Protein AF-A0A7K2QHP0-F1 (afdb_monomer_lite)

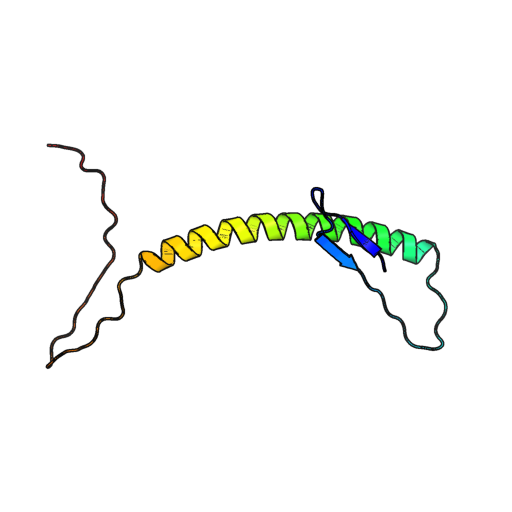Foldseek 3Di:
DEFQDEDVDTLGDDDDDDDPPDDDDDPVNVVVVNVVSPVVSHVSNVVVVVVVVVVVVVVVVVVQDDPDFDDDDPDDDDDHRDPDDDCPDD

pLDDT: mean 77.85, std 16.42, range [39.03, 96.62]

Radius of gyration: 26.05 Å; chains: 1; bounding box: 68×30×72 Å

Secondary structure (DSSP, 8-state):
-EEEE-SSSEEEEE-----TTSPPPPHHHHHHHHHHHHHHHHHHHHHHHHHHHHHHHHHHHHHTSPPPPPPBTTB---------------

Structure (mmCIF, N/CA/C/O backbone):
data_AF-A0A7K2QHP0-F1
#
_entry.id   AF-A0A7K2QHP0-F1
#
loop_
_atom_site.group_PDB
_atom_site.id
_atom_site.type_symbol
_atom_site.label_atom_id
_atom_site.label_alt_id
_atom_site.label_comp_id
_atom_site.label_asym_id
_atom_site.label_entity_id
_atom_site.label_seq_id
_atom_site.pdbx_PDB_ins_code
_atom_site.Cartn_x
_atom_site.Cartn_y
_atom_site.Cartn_z
_atom_site.occupancy
_atom_site.B_iso_or_equiv
_atom_site.auth_seq_id
_atom_site.auth_comp_id
_atom_site.auth_asym_id
_atom_site.auth_atom_id
_atom_site.pdbx_PDB_model_num
ATOM 1 N N . VAL A 1 1 ? -11.049 3.632 6.503 1.00 87.31 1 VAL A N 1
ATOM 2 C CA . VAL A 1 1 ? -10.049 3.802 5.420 1.00 87.31 1 VAL A CA 1
ATOM 3 C C . VAL A 1 1 ? -8.833 4.490 6.007 1.00 87.31 1 VAL A C 1
ATOM 5 O O . VAL A 1 1 ? -9.011 5.380 6.829 1.00 87.31 1 VAL A O 1
ATOM 8 N N . THR A 1 2 ? -7.627 4.066 5.638 1.00 92.12 2 THR A N 1
ATOM 9 C CA . THR A 1 2 ? -6.371 4.603 6.183 1.00 92.12 2 THR A CA 1
ATOM 10 C C . THR A 1 2 ? -5.448 4.982 5.026 1.00 92.12 2 THR A C 1
ATOM 12 O O . THR A 1 2 ? -5.268 4.161 4.129 1.00 92.12 2 THR A O 1
ATOM 15 N N . PRO A 1 3 ? -4.876 6.196 4.982 1.00 92.56 3 PRO A N 1
ATOM 16 C CA . PRO A 1 3 ? -3.988 6.585 3.889 1.00 92.56 3 PRO A CA 1
ATOM 17 C C . PRO A 1 3 ? -2.682 5.782 3.928 1.00 92.56 3 PRO A C 1
ATOM 19 O O . PRO A 1 3 ? -2.179 5.467 5.005 1.00 92.56 3 PRO A O 1
ATOM 22 N N . LEU A 1 4 ? -2.121 5.482 2.756 1.00 94.94 4 LEU A N 1
ATOM 23 C CA . LEU A 1 4 ? -0.769 4.944 2.606 1.00 94.94 4 LEU A CA 1
ATOM 24 C C . LEU A 1 4 ? 0.178 6.125 2.345 1.00 94.94 4 LEU A C 1
ATOM 26 O O . LEU A 1 4 ? 0.191 6.643 1.226 1.00 94.94 4 LEU A O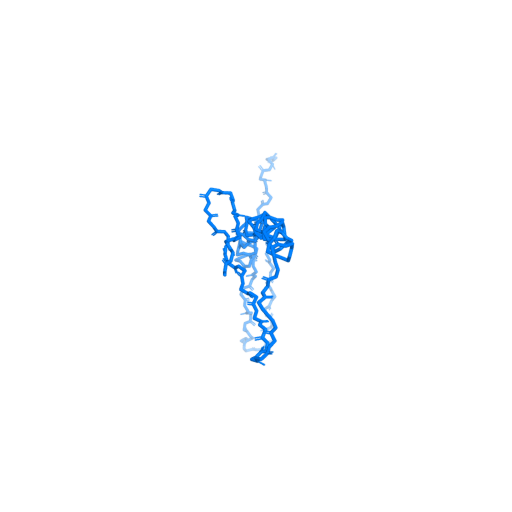 1
ATOM 30 N N . PRO A 1 5 ? 0.925 6.616 3.347 1.00 87.75 5 PRO A N 1
ATOM 31 C CA . PRO A 1 5 ? 1.787 7.776 3.163 1.00 87.75 5 PRO A CA 1
ATOM 32 C C . PRO A 1 5 ? 2.951 7.437 2.229 1.00 87.75 5 PRO A C 1
ATOM 34 O O . PRO A 1 5 ? 3.563 6.378 2.354 1.00 87.75 5 PRO A O 1
ATOM 37 N N . GLY A 1 6 ? 3.256 8.345 1.308 1.00 88.06 6 GLY A N 1
ATOM 38 C CA . GLY A 1 6 ? 4.443 8.275 0.465 1.00 88.06 6 GLY A CA 1
ATOM 39 C C . GLY A 1 6 ? 5.382 9.456 0.675 1.00 88.06 6 GLY A C 1
ATOM 40 O O . GLY A 1 6 ? 5.176 10.273 1.575 1.00 88.06 6 GLY A O 1
ATOM 41 N N . HIS A 1 7 ? 6.420 9.556 -0.160 1.00 78.31 7 HIS A N 1
ATOM 42 C CA . HIS A 1 7 ? 7.334 10.702 -0.169 1.00 78.31 7 HIS A CA 1
ATOM 43 C C . HIS A 1 7 ? 6.593 11.978 -0.621 1.00 78.31 7 HIS A C 1
ATOM 45 O O . HIS A 1 7 ? 6.569 12.313 -1.799 1.00 78.31 7 HIS A O 1
ATOM 51 N N . GLY A 1 8 ? 5.945 12.671 0.321 1.00 71.25 8 GLY A N 1
ATOM 52 C CA . GLY A 1 8 ? 5.276 13.966 0.122 1.00 71.25 8 GLY A CA 1
ATOM 53 C C . GLY A 1 8 ? 3.844 13.914 -0.430 1.00 71.25 8 GLY A C 1
ATOM 54 O O . GLY A 1 8 ? 3.116 14.894 -0.304 1.00 71.25 8 GLY A O 1
ATOM 55 N N . VAL A 1 9 ? 3.407 12.779 -0.983 1.00 74.75 9 VAL A N 1
ATOM 56 C CA . VAL A 1 9 ? 2.061 12.571 -1.558 1.00 74.75 9 VAL A CA 1
ATOM 57 C C . VAL A 1 9 ? 1.548 11.180 -1.148 1.00 74.75 9 VAL A C 1
ATOM 59 O O . VAL A 1 9 ? 2.371 10.275 -0.977 1.00 74.75 9 VAL A O 1
ATOM 62 N N . PRO A 1 10 ? 0.232 10.953 -0.956 1.00 79.81 10 PRO A N 1
ATOM 63 C CA . PRO A 1 10 ? -0.277 9.627 -0.612 1.00 79.81 10 PRO A CA 1
ATOM 64 C C . PRO A 1 10 ? 0.029 8.623 -1.729 1.00 79.81 10 PRO A C 1
ATOM 66 O O . PRO A 1 10 ? -0.384 8.815 -2.869 1.00 79.81 10 PRO A O 1
ATOM 69 N N . ALA A 1 11 ? 0.713 7.530 -1.391 1.00 88.06 11 ALA A N 1
ATOM 70 C CA . ALA A 1 11 ? 0.981 6.427 -2.313 1.00 88.06 11 ALA A CA 1
ATOM 71 C C . ALA A 1 11 ? -0.287 5.611 -2.632 1.00 88.06 11 ALA A C 1
ATOM 73 O O . ALA A 1 11 ? -0.310 4.844 -3.592 1.00 88.06 11 ALA A O 1
ATOM 74 N N . GLY A 1 12 ? -1.340 5.762 -1.821 1.00 91.00 12 GLY A N 1
ATOM 75 C CA . GLY A 1 12 ? -2.624 5.091 -1.993 1.00 91.00 12 GLY A CA 1
ATOM 76 C C . GLY A 1 12 ? -3.469 5.100 -0.718 1.00 91.00 12 GLY A C 1
ATOM 77 O O . GLY A 1 12 ? -3.289 5.943 0.165 1.00 91.00 12 GLY A O 1
ATOM 78 N N . ALA A 1 13 ? -4.381 4.133 -0.604 1.00 94.44 13 ALA A N 1
ATOM 79 C CA . ALA A 1 13 ? -5.238 3.948 0.563 1.00 94.44 13 ALA A CA 1
ATOM 80 C C . ALA A 1 13 ? -5.403 2.462 0.915 1.00 94.44 13 ALA A C 1
ATOM 82 O O . ALA A 1 13 ? -5.522 1.610 0.037 1.00 94.44 13 ALA A O 1
ATOM 83 N N . LEU A 1 14 ? -5.455 2.168 2.213 1.00 94.88 14 LEU A N 1
ATOM 84 C CA . LEU A 1 14 ? -5.793 0.870 2.783 1.00 94.88 14 LEU A CA 1
ATOM 85 C C . LEU A 1 14 ? -7.273 0.851 3.183 1.00 94.88 14 LEU A C 1
ATOM 87 O O . LEU A 1 14 ? -7.732 1.664 3.997 1.00 94.88 14 LEU A O 1
ATOM 91 N N . VAL A 1 15 ? -8.015 -0.109 2.636 1.00 94.88 15 VAL A N 1
ATOM 92 C CA . VAL A 1 15 ? -9.424 -0.351 2.963 1.00 94.88 15 VAL A CA 1
ATOM 93 C C . VAL A 1 15 ? -9.553 -1.760 3.529 1.00 94.88 15 VAL A C 1
ATOM 95 O O . VAL A 1 15 ? -9.299 -2.738 2.835 1.00 94.88 15 VAL A O 1
ATOM 98 N N . LEU A 1 16 ? -9.945 -1.852 4.799 1.00 93.62 16 LEU A N 1
ATOM 99 C CA . LEU A 1 16 ? -10.244 -3.114 5.467 1.00 93.62 16 LEU A CA 1
ATOM 100 C C . LEU A 1 16 ? -11.758 -3.305 5.504 1.00 93.62 16 LEU A C 1
ATOM 102 O O . LEU A 1 16 ? -12.495 -2.396 5.886 1.00 93.62 16 LEU A O 1
ATOM 106 N N . LEU A 1 17 ? -12.211 -4.487 5.100 1.00 93.88 17 LEU A N 1
ATOM 107 C CA . LEU A 1 17 ? -13.621 -4.855 5.049 1.00 93.88 17 LEU A CA 1
ATOM 108 C C . LEU A 1 17 ? -13.846 -6.055 5.965 1.00 93.88 17 LEU A C 1
ATOM 110 O O . LEU A 1 17 ? -13.032 -6.979 5.990 1.00 93.88 17 LEU A O 1
ATOM 114 N N . ARG A 1 18 ? -14.967 -6.068 6.688 1.00 92.06 18 ARG A N 1
ATOM 115 C CA . ARG A 1 18 ? -15.428 -7.252 7.421 1.00 92.06 18 ARG A CA 1
ATOM 116 C C . ARG A 1 18 ? -16.860 -7.589 7.034 1.00 92.06 18 ARG A C 1
ATOM 118 O O . ARG A 1 18 ? -17.605 -6.746 6.542 1.00 92.06 18 ARG A O 1
ATOM 125 N N . ARG A 1 19 ? -17.236 -8.842 7.276 1.00 94.69 19 ARG A N 1
ATOM 126 C CA . ARG A 1 19 ? -18.590 -9.346 7.032 1.00 94.69 19 ARG A CA 1
ATOM 127 C C . ARG A 1 19 ? -19.617 -8.616 7.902 1.00 94.69 19 ARG A C 1
ATOM 129 O O . ARG A 1 19 ? -19.340 -8.288 9.053 1.00 94.69 19 ARG A O 1
ATOM 136 N N . THR A 1 20 ? -20.818 -8.432 7.373 1.00 90.12 20 THR A N 1
ATOM 137 C CA . THR A 1 20 ? -21.979 -7.950 8.126 1.00 90.12 20 THR A CA 1
ATOM 138 C C . THR A 1 20 ? -22.243 -8.797 9.377 1.00 90.12 20 THR A C 1
ATOM 140 O O . THR A 1 20 ? -22.086 -10.017 9.358 1.00 90.12 20 THR A O 1
ATOM 143 N N . GLY A 1 21 ? -22.618 -8.136 10.478 1.00 89.56 21 GLY A N 1
ATOM 144 C CA . GLY A 1 21 ? -22.905 -8.769 11.776 1.00 89.56 21 GLY A CA 1
ATOM 145 C C . GLY A 1 21 ? -21.684 -9.029 12.662 1.00 89.56 21 GLY A C 1
ATOM 146 O O . GLY A 1 21 ? -21.824 -9.496 13.787 1.00 89.56 21 GLY A O 1
ATOM 147 N N . ALA A 1 22 ? -20.486 -8.720 12.180 1.00 91.69 22 ALA A N 1
ATOM 148 C CA . ALA A 1 22 ? -19.264 -8.883 12.944 1.00 91.69 22 ALA A CA 1
ATOM 149 C C . ALA A 1 22 ? -18.865 -7.542 13.612 1.00 91.69 22 ALA A C 1
ATOM 151 O O . ALA A 1 22 ? -19.211 -6.479 13.100 1.00 91.69 22 ALA A O 1
ATOM 152 N N . ALA A 1 23 ? -18.199 -7.594 14.776 1.00 91.44 23 ALA A N 1
ATOM 153 C CA . ALA A 1 23 ? -17.969 -6.430 15.651 1.00 91.44 23 ALA A CA 1
ATOM 154 C C . ALA A 1 23 ? -17.264 -5.237 14.960 1.00 91.44 23 ALA A C 1
ATOM 156 O O . ALA A 1 23 ? -16.658 -5.384 13.905 1.00 91.44 23 ALA A O 1
ATOM 157 N N . ALA A 1 24 ? -17.288 -4.036 15.535 1.00 91.56 24 ALA A N 1
ATOM 158 C CA . ALA A 1 24 ? -16.442 -2.954 15.016 1.00 91.56 24 ALA A CA 1
ATOM 159 C C . ALA A 1 24 ? -14.947 -3.324 15.124 1.00 91.56 24 ALA A C 1
ATOM 161 O O . ALA A 1 24 ? -14.583 -4.208 15.904 1.00 91.56 24 ALA A O 1
ATOM 162 N N . PHE A 1 25 ? -14.092 -2.670 14.331 1.00 93.44 25 PHE A N 1
ATOM 163 C CA . PHE A 1 25 ? -12.653 -2.746 14.578 1.00 93.44 25 PHE A CA 1
ATOM 164 C C . PHE A 1 25 ? -12.353 -2.137 15.944 1.00 93.44 25 PHE A C 1
ATOM 166 O O . PHE A 1 25 ? -12.916 -1.113 16.328 1.00 93.44 25 PHE A O 1
ATOM 173 N N . THR A 1 26 ? -11.488 -2.807 16.684 1.00 96.00 26 THR A N 1
ATOM 174 C CA . THR A 1 26 ? -10.982 -2.318 17.959 1.00 96.00 26 THR A CA 1
ATOM 175 C C . THR A 1 26 ? -9.925 -1.245 17.724 1.00 96.00 26 THR A C 1
ATOM 177 O O . THR A 1 26 ? -9.254 -1.221 16.691 1.00 96.00 26 THR A O 1
ATOM 180 N N . GLU A 1 27 ? -9.709 -0.385 18.716 1.00 94.88 27 GLU A N 1
ATOM 181 C CA . GLU A 1 27 ? -8.672 0.649 18.648 1.00 94.88 27 GLU A CA 1
ATOM 182 C C . GLU A 1 27 ? -7.277 0.054 18.375 1.00 94.88 27 GLU A C 1
ATOM 184 O O . GLU A 1 27 ? -6.506 0.598 17.583 1.00 94.88 27 GLU A O 1
ATOM 189 N N . GLY A 1 28 ? -6.975 -1.111 18.959 1.00 96.62 28 GLY A N 1
ATOM 190 C CA . GLY A 1 28 ? -5.722 -1.830 18.720 1.00 96.62 28 GLY A CA 1
ATOM 191 C C . GLY A 1 28 ? -5.559 -2.293 17.268 1.00 96.62 28 GLY A C 1
ATOM 192 O O . GLY A 1 28 ? -4.483 -2.136 16.688 1.00 96.62 28 GLY A O 1
ATOM 193 N N . GLU A 1 29 ? -6.625 -2.806 16.649 1.00 95.81 29 GLU A N 1
ATOM 194 C CA . GLU A 1 29 ? -6.617 -3.175 15.227 1.00 95.81 29 GLU A CA 1
ATOM 195 C C . GLU A 1 29 ? -6.443 -1.948 14.328 1.00 95.81 29 GLU A C 1
ATOM 197 O O . GLU A 1 29 ? -5.728 -2.012 13.329 1.00 95.81 29 GLU A O 1
ATOM 202 N N . GLU A 1 30 ? -7.032 -0.809 14.691 1.00 94.88 30 GLU A N 1
ATOM 203 C CA . GLU A 1 30 ? -6.829 0.429 13.942 1.00 94.88 30 GLU A CA 1
ATOM 204 C C . GLU A 1 30 ? -5.395 0.958 14.055 1.00 94.88 30 GLU A C 1
ATOM 206 O O . GLU A 1 30 ? -4.824 1.411 13.059 1.00 94.88 30 GLU A O 1
ATOM 211 N N . VAL A 1 31 ? -4.783 0.889 15.244 1.00 96.06 31 VAL A N 1
ATOM 212 C CA . VAL A 1 31 ? -3.361 1.226 15.437 1.00 96.06 31 VAL A CA 1
ATOM 213 C C . VAL A 1 31 ? -2.490 0.326 14.566 1.00 96.06 31 VAL A C 1
ATOM 215 O O . VAL A 1 31 ? -1.610 0.816 13.855 1.00 96.06 31 VAL A O 1
ATOM 218 N N . PHE A 1 32 ? -2.764 -0.978 14.565 1.00 95.81 32 PHE A N 1
ATOM 219 C CA . PHE A 1 32 ? -2.047 -1.926 13.724 1.00 95.81 32 PHE A CA 1
ATOM 220 C C . PHE A 1 32 ? -2.217 -1.609 12.232 1.00 95.81 32 PHE A C 1
ATOM 222 O O . PHE A 1 32 ? -1.231 -1.557 11.496 1.00 95.81 32 PHE A O 1
ATOM 229 N N . ALA A 1 33 ? -3.441 -1.316 11.786 1.00 96.38 33 ALA A N 1
ATOM 230 C CA . ALA A 1 33 ? -3.724 -0.930 10.408 1.00 96.38 33 ALA A CA 1
ATOM 231 C C . ALA A 1 33 ? -2.966 0.342 9.998 1.00 96.38 33 ALA A C 1
ATOM 233 O O . ALA A 1 33 ? -2.444 0.409 8.885 1.00 96.38 33 ALA A O 1
ATOM 234 N N . ARG A 1 34 ? -2.834 1.329 10.896 1.00 95.31 34 ARG A N 1
ATOM 235 C CA . ARG A 1 34 ? -2.028 2.541 10.666 1.00 95.31 34 ARG A CA 1
ATOM 236 C C . ARG A 1 34 ? -0.536 2.235 10.529 1.00 95.31 34 ARG A C 1
ATOM 238 O O . ARG A 1 34 ? 0.102 2.753 9.616 1.00 95.31 34 ARG A O 1
ATOM 245 N N . LEU A 1 35 ? 0.015 1.371 11.381 1.00 96.12 35 LEU A N 1
ATOM 246 C CA . LEU A 1 35 ? 1.419 0.947 11.287 1.00 96.12 35 LEU A CA 1
ATOM 247 C C . LEU A 1 35 ? 1.690 0.177 9.991 1.00 96.12 35 LEU A C 1
ATOM 249 O O . LEU A 1 35 ? 2.686 0.421 9.305 1.00 96.12 35 LEU A O 1
ATOM 253 N N . PHE A 1 36 ? 0.782 -0.728 9.629 1.00 96.50 36 PHE A N 1
ATOM 254 C CA . PHE A 1 36 ? 0.850 -1.465 8.375 1.00 96.50 36 PHE A CA 1
ATOM 255 C C . PHE A 1 36 ? 0.782 -0.524 7.166 1.00 96.50 36 PHE A C 1
ATOM 257 O O . PHE A 1 36 ? 1.598 -0.637 6.248 1.00 96.50 36 PHE A O 1
ATOM 264 N N . ALA A 1 37 ? -0.149 0.433 7.185 1.00 95.88 37 ALA A N 1
ATOM 265 C CA . ALA A 1 37 ? -0.309 1.440 6.146 1.00 95.88 37 ALA A CA 1
ATOM 266 C C . ALA A 1 37 ? 0.957 2.290 5.967 1.00 95.88 37 ALA A C 1
ATOM 268 O O . ALA A 1 37 ? 1.407 2.484 4.839 1.00 95.88 37 ALA A O 1
ATOM 269 N N . ALA A 1 38 ? 1.579 2.729 7.065 1.00 94.44 38 ALA A N 1
ATOM 270 C CA . ALA A 1 38 ? 2.815 3.505 7.029 1.00 94.44 38 ALA A CA 1
ATOM 271 C C . ALA A 1 38 ? 3.965 2.744 6.350 1.00 94.44 38 ALA A C 1
ATOM 273 O O . ALA A 1 38 ? 4.624 3.280 5.459 1.00 94.44 38 ALA A O 1
ATOM 274 N N . ARG A 1 39 ? 4.179 1.472 6.717 1.00 95.25 39 ARG A N 1
ATOM 275 C CA . ARG A 1 39 ? 5.243 0.655 6.108 1.00 95.25 39 ARG A CA 1
ATOM 276 C C . ARG A 1 39 ? 4.963 0.329 4.645 1.00 95.25 39 ARG A C 1
ATOM 278 O O . ARG A 1 39 ? 5.871 0.385 3.819 1.00 95.25 39 ARG A O 1
ATOM 285 N N . SER A 1 40 ? 3.710 0.015 4.326 1.00 95.69 40 SER A N 1
ATOM 286 C CA . SER A 1 40 ? 3.300 -0.316 2.960 1.00 95.69 40 SER A CA 1
ATOM 287 C C . SER A 1 40 ? 3.410 0.895 2.037 1.00 95.69 40 SER A C 1
ATOM 289 O O . SER A 1 40 ? 3.934 0.772 0.936 1.00 95.69 40 SER A O 1
ATOM 291 N N . GLY A 1 41 ? 2.994 2.080 2.494 1.00 93.88 41 GLY A N 1
ATOM 292 C CA . GLY A 1 41 ? 3.104 3.318 1.723 1.00 93.88 41 GLY A CA 1
ATOM 293 C C . GLY A 1 41 ? 4.551 3.694 1.390 1.00 93.88 41 GLY A C 1
ATOM 294 O O . GLY A 1 41 ? 4.845 4.032 0.240 1.00 93.88 41 GLY A O 1
ATOM 295 N N . ALA A 1 42 ? 5.475 3.535 2.344 1.00 92.75 42 ALA A N 1
ATOM 296 C CA . ALA A 1 42 ? 6.904 3.739 2.104 1.00 92.75 42 ALA A CA 1
ATOM 297 C C . ALA A 1 42 ? 7.452 2.771 1.039 1.00 92.75 42 ALA A C 1
ATOM 299 O O . ALA A 1 42 ? 8.101 3.199 0.084 1.00 92.75 42 ALA A O 1
ATOM 300 N N . ALA A 1 43 ? 7.132 1.477 1.153 1.00 93.12 43 ALA A N 1
ATOM 301 C CA . ALA A 1 43 ? 7.558 0.464 0.189 1.00 93.12 43 ALA A CA 1
ATOM 302 C C . ALA A 1 43 ? 6.970 0.699 -1.214 1.00 93.12 43 ALA A C 1
ATOM 304 O O . ALA A 1 43 ? 7.694 0.625 -2.203 1.00 93.12 43 ALA A O 1
ATOM 305 N N . MET A 1 44 ? 5.679 1.035 -1.311 1.00 92.88 44 MET A N 1
ATOM 306 C CA . MET A 1 44 ? 5.020 1.339 -2.586 1.00 92.88 44 MET A CA 1
ATOM 307 C C . MET A 1 44 ? 5.596 2.591 -3.251 1.00 92.88 44 MET A C 1
ATOM 309 O O . MET A 1 44 ? 5.767 2.610 -4.467 1.00 92.88 44 MET A O 1
ATOM 313 N N . SER A 1 45 ? 5.934 3.616 -2.466 1.00 90.38 45 SER A N 1
ATOM 314 C CA . SER A 1 45 ? 6.568 4.833 -2.988 1.00 90.38 45 SER A CA 1
ATOM 315 C C . SER A 1 45 ? 7.937 4.539 -3.592 1.00 90.38 45 SER A C 1
ATOM 317 O O . SER A 1 45 ? 8.224 4.982 -4.702 1.00 90.38 45 SER A O 1
ATOM 319 N N . ALA A 1 46 ? 8.760 3.750 -2.893 1.00 88.62 46 ALA A N 1
ATOM 320 C CA . ALA A 1 46 ? 10.056 3.318 -3.404 1.00 88.62 46 ALA A CA 1
ATOM 321 C C . ALA A 1 46 ? 9.902 2.451 -4.663 1.00 88.62 46 ALA A C 1
ATOM 323 O O . ALA A 1 46 ? 10.561 2.700 -5.668 1.00 88.62 46 ALA A O 1
ATOM 324 N N . ALA A 1 47 ? 8.987 1.477 -4.645 1.00 89.06 47 ALA A N 1
ATOM 325 C CA . ALA A 1 47 ? 8.716 0.621 -5.796 1.00 89.06 47 ALA A CA 1
ATOM 326 C C . ALA A 1 47 ? 8.286 1.429 -7.028 1.00 89.06 47 ALA A C 1
ATOM 328 O O . ALA A 1 47 ? 8.754 1.154 -8.129 1.00 89.06 47 ALA A O 1
ATOM 329 N N . ARG A 1 48 ? 7.444 2.454 -6.849 1.00 86.50 48 ARG A N 1
ATOM 330 C CA . ARG A 1 48 ? 7.041 3.341 -7.942 1.00 86.50 48 ARG A CA 1
ATOM 331 C C . ARG A 1 48 ? 8.219 4.134 -8.509 1.00 86.50 48 ARG A C 1
ATOM 333 O O . ARG A 1 48 ? 8.360 4.179 -9.726 1.00 86.50 48 ARG A O 1
ATOM 340 N N . LEU A 1 49 ? 9.073 4.697 -7.653 1.00 85.69 49 LEU A N 1
ATOM 341 C CA . LEU A 1 49 ? 10.278 5.410 -8.088 1.00 85.69 49 LEU A CA 1
ATOM 342 C C . LEU A 1 49 ? 11.186 4.508 -8.940 1.00 85.69 49 LEU A C 1
ATOM 344 O O . LEU A 1 49 ? 11.626 4.907 -10.016 1.00 85.69 49 LEU A O 1
ATOM 348 N N . TYR A 1 50 ? 11.425 3.273 -8.490 1.00 81.12 50 TYR A N 1
ATOM 349 C CA . TYR A 1 50 ? 12.243 2.317 -9.237 1.00 81.12 50 TYR A CA 1
ATOM 350 C C . TYR A 1 50 ? 11.570 1.827 -10.524 1.00 81.12 50 TYR A C 1
ATOM 352 O O . TYR A 1 50 ? 12.251 1.635 -11.528 1.00 81.12 50 TYR A O 1
ATOM 360 N N . ALA A 1 51 ? 10.247 1.649 -10.532 1.00 82.56 51 ALA A N 1
ATOM 361 C CA . ALA A 1 51 ? 9.508 1.276 -11.737 1.00 82.56 51 ALA A CA 1
ATOM 362 C C . ALA A 1 51 ? 9.578 2.374 -12.813 1.00 82.56 51 ALA A C 1
ATOM 364 O O . ALA A 1 51 ? 9.778 2.070 -13.988 1.00 82.56 51 ALA A O 1
ATOM 365 N N . GLU A 1 52 ? 9.477 3.646 -12.415 1.00 77.31 52 GLU A N 1
ATOM 366 C CA . GLU A 1 52 ? 9.657 4.781 -13.327 1.00 77.31 52 GLU A CA 1
ATOM 367 C C . GLU A 1 52 ? 11.075 4.778 -13.928 1.00 77.31 52 GLU A C 1
ATOM 369 O O . GLU A 1 52 ? 11.214 4.876 -15.149 1.00 77.31 52 GLU A O 1
ATOM 374 N N . GLN A 1 53 ? 12.115 4.538 -13.115 1.00 70.44 53 GLN A N 1
ATOM 375 C CA . GLN A 1 53 ? 13.499 4.395 -13.595 1.00 70.44 53 GLN A CA 1
ATOM 376 C C . GLN A 1 53 ? 13.690 3.208 -14.554 1.00 70.44 53 GLN A C 1
ATOM 378 O O . GLN A 1 53 ? 14.372 3.339 -15.569 1.00 70.44 53 GLN A O 1
ATOM 383 N N . ALA A 1 54 ? 13.089 2.054 -14.258 1.00 68.75 54 ALA A N 1
ATOM 384 C CA . ALA A 1 54 ? 13.219 0.855 -15.083 1.00 68.75 54 ALA A CA 1
ATOM 385 C C . ALA A 1 54 ? 12.544 1.006 -16.459 1.00 68.75 54 ALA A C 1
ATOM 387 O O . ALA A 1 54 ? 13.095 0.546 -17.460 1.00 68.75 54 ALA A O 1
ATOM 388 N N . SER A 1 55 ? 11.398 1.698 -16.530 1.00 64.69 55 SER A N 1
ATOM 389 C CA . SER A 1 55 ? 10.655 1.874 -17.790 1.00 64.69 55 SER A CA 1
ATOM 390 C C . SER A 1 55 ? 11.428 2.670 -18.850 1.00 64.69 55 SER A C 1
ATOM 392 O O . SER A 1 55 ? 11.282 2.421 -20.050 1.00 64.69 55 SER A O 1
ATOM 394 N N . ILE A 1 56 ? 12.295 3.592 -18.415 1.00 61.62 56 ILE A N 1
ATOM 395 C CA . ILE A 1 56 ? 13.145 4.390 -19.306 1.00 61.62 56 ILE A CA 1
ATOM 396 C C . ILE A 1 56 ? 14.162 3.477 -19.994 1.00 61.62 56 ILE A C 1
ATOM 398 O O . ILE A 1 56 ? 14.277 3.484 -21.217 1.00 61.62 56 ILE A O 1
ATOM 402 N N . THR A 1 57 ? 14.856 2.641 -19.223 1.00 59.81 57 THR A N 1
ATOM 403 C CA . THR A 1 57 ? 15.869 1.718 -19.749 1.00 59.81 57 THR A CA 1
ATOM 404 C C . THR A 1 57 ? 15.262 0.678 -20.687 1.00 59.81 57 THR A C 1
ATOM 406 O O . THR A 1 57 ? 15.843 0.388 -21.729 1.00 59.81 57 THR A O 1
ATOM 409 N N . GLU A 1 58 ? 14.087 0.134 -20.359 1.00 61.84 58 GLU A N 1
ATOM 410 C CA . GLU A 1 58 ? 13.405 -0.841 -21.218 1.00 61.84 58 GLU A CA 1
ATOM 411 C C 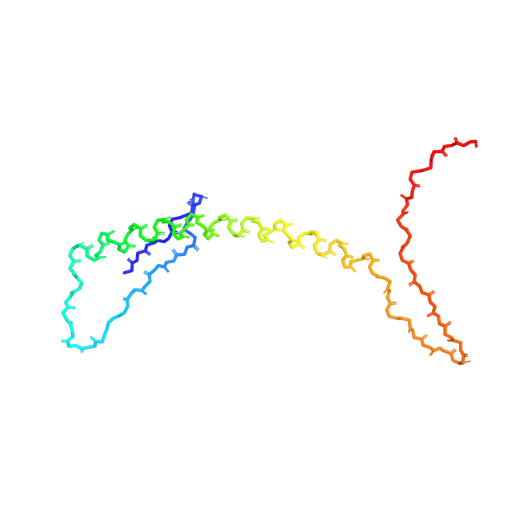. GLU A 1 58 ? 12.983 -0.229 -22.561 1.00 61.84 58 GLU A C 1
ATOM 413 O O . GLU A 1 58 ? 13.213 -0.830 -23.612 1.00 61.84 58 GLU A O 1
ATOM 418 N N . THR A 1 59 ? 12.430 0.988 -22.542 1.00 62.81 59 THR A N 1
ATOM 419 C CA . THR A 1 59 ? 12.052 1.709 -23.767 1.00 62.81 59 THR A CA 1
ATOM 420 C C . THR A 1 59 ? 13.276 1.977 -24.641 1.00 62.81 59 THR A C 1
ATOM 422 O O . THR A 1 59 ? 13.269 1.631 -25.821 1.00 62.81 59 THR A O 1
ATOM 425 N N . LEU A 1 60 ? 14.355 2.497 -24.046 1.00 61.97 60 LEU A N 1
ATOM 426 C CA . LEU A 1 60 ? 15.607 2.770 -24.754 1.00 61.97 60 LEU A CA 1
ATOM 427 C C . LEU A 1 60 ? 16.211 1.499 -25.361 1.00 61.97 60 LEU A C 1
ATOM 429 O O . LEU A 1 60 ? 16.643 1.516 -26.504 1.00 61.97 60 LEU A O 1
ATOM 433 N N . MET A 1 61 ? 16.210 0.380 -24.635 1.00 64.12 61 MET A N 1
ATOM 434 C CA . MET A 1 61 ? 16.736 -0.898 -25.129 1.00 64.12 61 MET A CA 1
ATOM 435 C C . MET A 1 61 ? 15.897 -1.477 -26.271 1.00 64.12 61 MET A C 1
ATOM 437 O O . MET A 1 61 ? 16.442 -2.085 -27.192 1.00 64.12 61 MET A O 1
ATOM 441 N N . ARG A 1 62 ? 14.573 -1.295 -26.228 1.00 61.09 62 ARG A N 1
ATOM 442 C CA . ARG A 1 62 ? 13.661 -1.805 -27.255 1.00 61.09 62 ARG A CA 1
ATOM 443 C C . ARG A 1 62 ? 13.831 -1.088 -28.593 1.00 61.09 62 ARG A C 1
ATOM 445 O O . ARG A 1 62 ? 13.692 -1.731 -29.628 1.00 61.09 62 ARG A O 1
ATOM 452 N N . GLU A 1 63 ? 14.170 0.199 -28.583 1.00 60.22 63 GLU A N 1
ATOM 453 C CA . GLU A 1 63 ? 14.489 0.960 -29.801 1.00 60.22 63 GLU A CA 1
ATOM 454 C C . GLU A 1 63 ? 15.795 0.512 -30.470 1.00 60.22 63 GLU A C 1
ATOM 456 O O . GLU A 1 63 ? 15.987 0.739 -31.663 1.00 60.22 63 GLU A O 1
ATOM 461 N N . LEU A 1 64 ? 16.677 -0.173 -29.736 1.00 60.91 64 LEU A N 1
ATOM 462 C CA . LEU A 1 64 ? 17.907 -0.740 -30.291 1.00 60.91 64 LEU A CA 1
ATOM 463 C C . LEU A 1 64 ? 17.671 -2.091 -30.976 1.00 60.91 64 LEU A C 1
ATOM 465 O O . LEU A 1 64 ? 18.592 -2.623 -31.587 1.00 60.91 64 LEU A O 1
ATOM 469 N 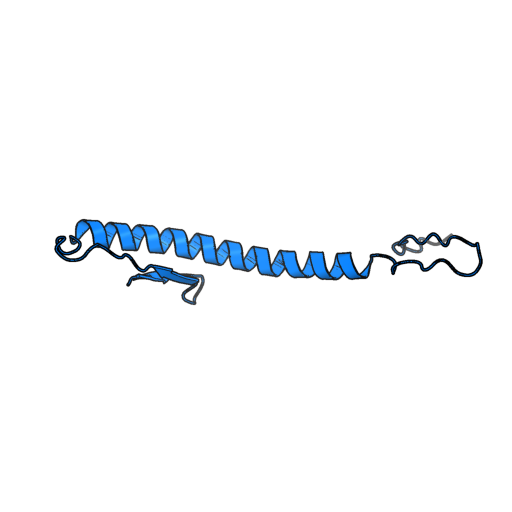N . LEU A 1 65 ? 16.475 -2.682 -30.882 1.00 63.72 65 LEU A N 1
ATOM 470 C CA . LEU A 1 65 ? 16.203 -3.965 -31.525 1.00 63.72 65 LEU A CA 1
ATOM 471 C C . LEU A 1 65 ? 15.984 -3.773 -33.036 1.00 63.72 65 LEU A C 1
ATOM 473 O O . LEU A 1 65 ? 15.160 -2.946 -33.435 1.00 63.72 65 LEU A O 1
ATOM 477 N N . PRO A 1 66 ? 16.681 -4.542 -33.897 1.00 63.53 66 PRO A N 1
ATOM 478 C CA . PRO A 1 66 ? 16.475 -4.457 -35.334 1.00 63.53 66 PRO A CA 1
ATOM 479 C C . PRO A 1 66 ? 15.023 -4.821 -35.698 1.00 63.53 66 PRO A C 1
ATOM 481 O O . PRO A 1 66 ? 14.446 -5.730 -35.090 1.00 63.53 66 PRO A O 1
ATOM 484 N N . PRO A 1 67 ? 14.411 -4.127 -36.677 1.00 65.00 67 PRO A N 1
ATOM 485 C CA . PRO A 1 67 ? 13.042 -4.403 -37.098 1.00 65.00 67 PRO A CA 1
ATOM 486 C C . PRO A 1 67 ? 12.900 -5.834 -37.628 1.00 65.00 67 PRO A C 1
ATOM 488 O O . PRO A 1 67 ? 13.859 -6.422 -38.131 1.00 65.00 67 PRO A O 1
ATOM 491 N N . ALA A 1 68 ? 11.684 -6.383 -37.551 1.00 65.81 68 ALA A N 1
ATOM 492 C CA . ALA A 1 68 ? 11.385 -7.708 -38.085 1.00 65.81 68 ALA A CA 1
ATOM 493 C C . ALA A 1 68 ? 11.701 -7.761 -39.591 1.00 65.81 68 ALA A C 1
ATOM 495 O O . ALA A 1 68 ? 11.125 -7.026 -40.401 1.00 65.81 68 ALA A O 1
ATOM 496 N N . LEU A 1 69 ? 12.642 -8.627 -39.955 1.00 60.59 69 LEU A N 1
ATOM 497 C CA . LEU A 1 69 ? 13.116 -8.776 -41.323 1.00 60.59 69 LEU A CA 1
ATOM 498 C C . LEU A 1 69 ? 12.120 -9.630 -42.106 1.00 60.59 69 LEU A C 1
ATOM 500 O O . LEU A 1 69 ? 11.836 -10.769 -41.744 1.00 60.59 69 LEU A O 1
ATOM 504 N N . HIS A 1 70 ? 11.564 -9.057 -43.170 1.00 61.75 70 HIS A N 1
ATOM 505 C CA . HIS A 1 70 ? 10.629 -9.752 -44.047 1.00 61.75 70 HIS A CA 1
ATOM 506 C C . HIS A 1 70 ? 11.418 -10.473 -45.143 1.00 61.75 70 HIS A C 1
ATOM 508 O O . HIS A 1 70 ? 12.302 -9.876 -45.757 1.00 61.75 70 HIS A O 1
ATOM 514 N N . GLN A 1 71 ? 11.100 -11.742 -45.410 1.00 57.53 71 GLN A N 1
ATOM 515 C CA . GLN A 1 71 ? 11.680 -12.454 -46.549 1.00 57.53 71 GLN A CA 1
ATOM 516 C C . GLN A 1 71 ? 11.067 -11.933 -47.853 1.00 57.53 71 GLN A C 1
ATOM 518 O O . GLN A 1 71 ? 9.844 -11.896 -47.999 1.00 57.53 71 GLN A O 1
ATOM 523 N N . VAL A 1 72 ? 11.911 -11.561 -48.815 1.00 60.69 72 VAL A N 1
ATOM 524 C CA . VAL A 1 72 ? 11.486 -11.174 -50.166 1.00 60.69 72 VAL A CA 1
ATOM 525 C C . VAL A 1 72 ? 12.176 -12.103 -51.161 1.00 60.69 72 VAL A C 1
ATOM 527 O O . VAL A 1 72 ? 13.397 -12.220 -51.164 1.00 60.69 72 VAL A O 1
ATOM 530 N N . ALA A 1 73 ? 11.382 -12.781 -51.995 1.00 61.84 73 ALA A N 1
ATOM 531 C CA . ALA A 1 73 ? 11.837 -13.531 -53.172 1.00 61.84 73 ALA A CA 1
ATOM 532 C C . ALA A 1 73 ? 12.999 -14.534 -52.945 1.00 61.84 73 ALA A C 1
ATOM 534 O O . ALA A 1 73 ? 13.904 -14.628 -53.770 1.00 61.84 73 ALA A O 1
ATOM 535 N N . GLY A 1 74 ? 12.965 -15.308 -51.853 1.00 62.66 74 GLY A N 1
ATOM 536 C CA . GLY A 1 74 ? 13.921 -16.402 -51.606 1.00 62.66 74 GLY A CA 1
ATOM 537 C C . GLY A 1 74 ? 15.247 -15.993 -50.953 1.00 62.66 74 GLY A C 1
ATOM 538 O O . GLY A 1 74 ? 16.159 -16.814 -50.894 1.00 62.66 74 GLY A O 1
ATOM 539 N N . VAL A 1 75 ? 15.359 -14.755 -50.457 1.00 58.69 75 VAL A N 1
AT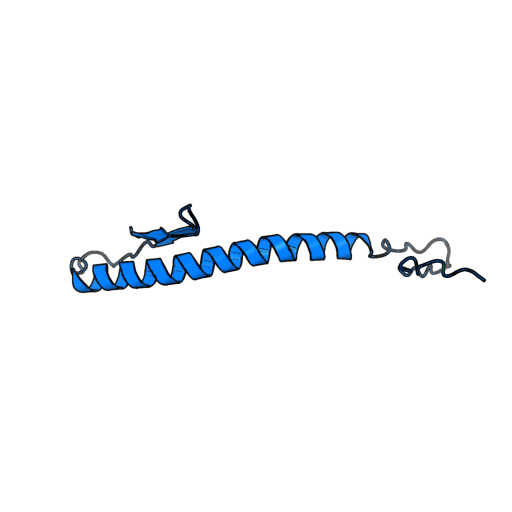OM 540 C CA . VAL A 1 75 ? 16.522 -14.264 -49.701 1.00 58.69 75 VAL A CA 1
ATOM 541 C C . VAL A 1 75 ? 16.125 -14.000 -48.243 1.00 58.69 75 VAL A C 1
ATOM 543 O O . VAL A 1 75 ? 15.172 -13.264 -47.973 1.00 58.69 75 VAL A O 1
ATOM 546 N N . GLU A 1 76 ? 16.860 -14.595 -47.299 1.00 58.53 76 GLU A N 1
ATOM 547 C CA . GLU A 1 76 ? 16.761 -14.294 -45.866 1.00 58.53 76 GLU A CA 1
ATOM 548 C C . GLU A 1 76 ? 17.652 -13.102 -45.509 1.00 58.53 76 GLU A C 1
ATOM 550 O O . GLU A 1 76 ? 18.843 -13.076 -45.819 1.00 58.53 76 GLU A O 1
ATOM 555 N N . TYR A 1 77 ? 17.072 -12.113 -44.830 1.00 63.84 77 TYR A N 1
ATOM 556 C CA . TYR A 1 77 ? 17.8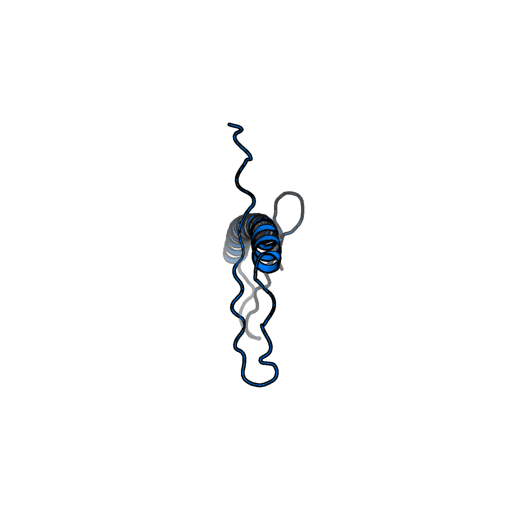17 -10.993 -44.267 1.00 63.84 77 TYR A CA 1
ATOM 557 C C . TYR A 1 77 ? 18.124 -11.275 -42.792 1.00 63.84 77 TYR A C 1
ATOM 559 O O . TYR A 1 77 ? 17.237 -11.683 -42.043 1.00 63.84 77 TYR A O 1
ATOM 567 N N . ALA A 1 78 ? 19.360 -11.002 -42.365 1.00 67.88 78 ALA A N 1
ATOM 568 C CA . ALA A 1 78 ? 19.773 -10.982 -40.962 1.00 67.88 78 ALA A CA 1
ATOM 569 C C . ALA A 1 78 ? 20.251 -9.570 -40.589 1.00 67.88 78 ALA A C 1
ATOM 571 O O . ALA A 1 78 ? 20.978 -8.932 -41.348 1.00 67.88 78 ALA A O 1
ATOM 572 N N . GLY A 1 79 ? 19.828 -9.072 -39.428 1.00 66.12 79 GLY A N 1
ATOM 573 C CA . GLY A 1 79 ? 20.092 -7.715 -38.957 1.00 66.12 79 GLY A CA 1
ATOM 574 C C . GLY A 1 79 ? 20.427 -7.745 -37.473 1.00 66.12 79 GLY A C 1
ATOM 575 O O . GLY A 1 79 ? 19.766 -8.435 -36.701 1.00 66.12 79 GLY A O 1
ATOM 576 N N . GLY A 1 80 ? 21.475 -7.026 -37.082 1.00 67.50 80 GLY A N 1
ATOM 577 C CA . GLY A 1 80 ? 21.949 -6.919 -35.705 1.00 67.50 80 GLY A CA 1
ATOM 578 C C . GLY A 1 80 ? 22.233 -5.462 -35.357 1.00 67.50 80 GLY A C 1
ATOM 579 O O . GLY A 1 80 ? 22.627 -4.684 -36.225 1.00 67.50 80 GLY A O 1
ATOM 580 N N . TYR A 1 81 ? 22.026 -5.089 -34.096 1.00 62.22 81 TYR A N 1
ATOM 581 C CA . TYR A 1 81 ? 22.382 -3.767 -33.590 1.00 62.22 81 TYR A CA 1
ATOM 582 C C . TYR A 1 81 ? 23.877 -3.705 -33.279 1.00 62.22 81 TYR A C 1
ATOM 584 O O . TYR A 1 81 ? 24.380 -4.491 -32.475 1.00 62.22 81 TYR A O 1
ATOM 592 N N . LEU A 1 82 ? 24.583 -2.766 -33.912 1.00 62.97 82 LEU A N 1
ATOM 593 C CA . LEU A 1 82 ? 25.980 -2.471 -33.614 1.00 62.97 82 LEU A CA 1
ATOM 594 C C . LEU A 1 82 ? 26.047 -1.116 -32.888 1.00 62.97 82 LEU A C 1
ATOM 596 O O . LEU A 1 82 ? 25.878 -0.083 -33.537 1.00 62.97 82 LEU A O 1
ATOM 600 N N . PRO A 1 83 ? 26.270 -1.082 -31.562 1.00 58.91 83 PRO A N 1
ATOM 601 C CA . PRO A 1 83 ? 26.468 0.179 -30.859 1.00 58.91 83 PRO A CA 1
ATOM 602 C C . PRO A 1 83 ? 27.736 0.864 -31.381 1.00 58.91 83 PRO A C 1
ATOM 604 O O . PRO A 1 83 ? 28.771 0.210 -31.535 1.00 58.91 83 PRO A O 1
ATOM 607 N N . SER A 1 84 ? 27.665 2.175 -31.638 1.00 55.50 84 SER A N 1
ATOM 608 C CA . SER A 1 84 ? 28.832 2.978 -32.023 1.00 55.50 84 SER A CA 1
ATOM 609 C C . SER A 1 84 ? 29.921 2.838 -30.966 1.00 55.50 84 SER A C 1
ATOM 611 O O . SER A 1 84 ? 29.823 3.411 -29.882 1.00 55.50 84 SER A O 1
ATOM 613 N N . LYS A 1 85 ? 30.976 2.086 -31.286 1.00 54.53 85 LYS A N 1
ATOM 614 C CA . LYS A 1 85 ? 32.234 2.213 -30.566 1.00 54.53 85 LYS A CA 1
ATOM 615 C C . LYS A 1 85 ? 32.814 3.583 -30.893 1.00 54.53 85 LYS A C 1
ATOM 617 O O . LYS A 1 85 ? 32.912 3.975 -32.056 1.00 54.53 85 LYS A O 1
ATOM 622 N N . GLU A 1 86 ? 33.122 4.297 -29.823 1.00 51.62 86 GLU A N 1
ATOM 623 C CA . GLU A 1 86 ? 34.086 5.382 -29.736 1.00 51.62 86 GLU A CA 1
ATOM 624 C C . GLU A 1 86 ? 35.134 5.254 -30.854 1.00 51.62 86 GLU A C 1
ATOM 626 O O . GLU A 1 86 ? 35.868 4.267 -30.916 1.00 51.62 86 GLU A O 1
ATOM 631 N N . HIS A 1 87 ? 35.143 6.203 -31.796 1.00 48.28 87 HIS A N 1
ATOM 632 C CA . HIS A 1 87 ? 36.216 6.317 -32.782 1.00 48.28 87 HIS A CA 1
ATOM 633 C C . HIS A 1 87 ? 37.488 6.749 -32.037 1.00 48.28 87 HIS A C 1
ATOM 635 O O . HIS A 1 87 ? 37.840 7.929 -32.018 1.00 48.28 87 HIS A O 1
ATOM 641 N N . GLU A 1 88 ? 38.166 5.800 -31.395 1.00 47.53 88 GLU A N 1
ATOM 642 C CA . GLU A 1 88 ? 39.562 5.962 -31.020 1.00 47.53 88 GLU A CA 1
ATOM 643 C C . GLU A 1 88 ? 40.384 5.907 -32.313 1.00 47.53 88 GLU A C 1
ATOM 645 O O . GLU A 1 88 ? 40.368 4.938 -33.073 1.00 47.53 88 GLU A O 1
ATOM 650 N N . ARG A 1 89 ? 40.981 7.056 -32.615 1.00 40.50 89 ARG A N 1
ATOM 651 C CA . ARG A 1 89 ? 41.672 7.393 -33.858 1.00 40.50 89 ARG A CA 1
ATOM 652 C C . ARG A 1 89 ? 42.975 6.598 -33.978 1.00 40.50 89 ARG A C 1
ATOM 654 O O . ARG A 1 89 ? 43.723 6.529 -33.006 1.00 40.50 89 ARG A O 1
ATOM 661 N N . VAL A 1 90 ? 43.293 6.136 -35.189 1.00 39.03 90 VAL A N 1
ATOM 662 C CA . VAL A 1 90 ? 44.673 5.895 -35.651 1.00 39.03 90 VAL A CA 1
ATOM 663 C C . VAL A 1 90 ? 44.889 6.716 -36.910 1.00 39.03 90 VAL A C 1
ATOM 665 O O . VAL A 1 90 ? 43.996 6.664 -37.786 1.00 39.03 90 VAL A O 1
#

Sequence (90 aa):
VTPLPGHGVPAGALVLLRRTGAAAFTEGEEVFARLFAARSGAAMSAARLYAEQASITETLMRELLPPALHQVAGVEYAGGYLPSKEHERV